Protein AF-A0A7C2Q5K3-F1 (afdb_monomer_lite)

Sequence (77 aa):
MQISFTKEQLELIAQKETFIAQKAALLREYKSYQNDLEFAQDDFEKGLITAKREKLAAQVRALGQQIREIESWENQA

Structure (mmCIF, N/CA/C/O backbone):
data_AF-A0A7C2Q5K3-F1
#
_entry.id   AF-A0A7C2Q5K3-F1
#
loop_
_atom_site.group_PDB
_atom_site.id
_atom_site.type_symbol
_atom_site.label_atom_id
_atom_site.label_alt_id
_atom_site.label_comp_id
_atom_site.label_asym_id
_atom_site.label_entity_id
_atom_site.label_seq_id
_atom_site.pdbx_PDB_ins_code
_atom_site.Cartn_x
_atom_site.Cartn_y
_atom_site.Cartn_z
_atom_site.occupancy
_atom_site.B_iso_or_equiv
_atom_site.auth_seq_id
_atom_site.auth_comp_id
_atom_site.auth_asym_id
_atom_site.auth_atom_id
_atom_site.pdbx_PDB_model_num
ATOM 1 N N . MET A 1 1 ? -27.443 0.512 21.264 1.00 50.28 1 MET A N 1
ATOM 2 C CA . MET A 1 1 ? -26.582 -0.680 21.125 1.00 50.28 1 MET A CA 1
ATOM 3 C C . MET A 1 1 ? -25.175 -0.188 21.417 1.00 50.28 1 MET A C 1
ATOM 5 O O . MET A 1 1 ? -24.755 0.736 20.740 1.00 50.28 1 MET A O 1
ATOM 9 N N . GLN A 1 2 ? -24.521 -0.652 22.483 1.00 55.06 2 GLN A N 1
ATOM 10 C CA . GLN A 1 2 ? -23.141 -0.247 22.765 1.00 55.06 2 GLN A CA 1
ATOM 11 C C . GLN A 1 2 ? -22.237 -1.094 21.870 1.00 55.06 2 GLN A C 1
ATOM 13 O O . GLN A 1 2 ? -22.239 -2.318 21.998 1.00 55.06 2 GLN A O 1
ATOM 18 N N . ILE A 1 3 ? -21.550 -0.473 20.915 1.00 67.50 3 ILE A N 1
ATOM 19 C CA . ILE A 1 3 ? -20.638 -1.190 20.024 1.00 67.50 3 ILE A CA 1
ATOM 20 C C . ILE A 1 3 ? -19.381 -1.501 20.827 1.00 67.50 3 ILE A C 1
ATOM 22 O O . ILE A 1 3 ? -18.758 -0.619 21.410 1.00 67.50 3 ILE A O 1
ATOM 26 N N . SER A 1 4 ? -19.066 -2.786 20.941 1.00 82.00 4 SER A N 1
ATOM 27 C CA . SER A 1 4 ? -17.840 -3.265 21.571 1.00 82.00 4 SER A CA 1
ATOM 28 C C . SER A 1 4 ? -16.985 -3.911 20.496 1.00 82.00 4 SER A C 1
ATOM 30 O O . SER A 1 4 ? -17.409 -4.882 19.872 1.00 82.00 4 SER A O 1
ATOM 32 N N . PHE A 1 5 ? -15.801 -3.348 20.269 1.00 88.12 5 PHE A N 1
ATOM 33 C CA . PHE A 1 5 ? -14.829 -3.905 19.338 1.00 88.12 5 PHE A CA 1
ATOM 34 C C . PHE A 1 5 ? -14.250 -5.217 19.868 1.00 88.12 5 PHE A C 1
ATOM 36 O O . PHE A 1 5 ? -14.053 -5.388 21.076 1.00 88.12 5 PHE A O 1
ATOM 43 N N . THR A 1 6 ? -13.937 -6.141 18.961 1.00 91.88 6 THR A N 1
ATOM 44 C CA . THR A 1 6 ? -13.155 -7.330 19.313 1.00 91.88 6 THR A CA 1
ATOM 45 C C . THR A 1 6 ? -11.710 -6.939 19.632 1.00 91.88 6 THR A C 1
ATOM 47 O O . THR A 1 6 ? -11.226 -5.879 19.233 1.00 91.88 6 THR A O 1
ATOM 50 N N . LYS A 1 7 ? -10.982 -7.818 20.330 1.00 92.50 7 LYS A N 1
ATOM 51 C CA . LYS A 1 7 ? -9.547 -7.622 20.594 1.00 92.50 7 LYS A CA 1
ATOM 52 C C . LYS A 1 7 ? -8.750 -7.403 19.299 1.00 92.50 7 LYS A C 1
ATOM 54 O O . LYS A 1 7 ? -7.915 -6.511 19.241 1.00 92.50 7 LYS A O 1
ATOM 59 N N . GLU A 1 8 ? -9.056 -8.181 18.264 1.00 91.12 8 GLU A N 1
ATOM 60 C CA . GLU A 1 8 ? -8.416 -8.081 16.949 1.00 91.12 8 GLU A CA 1
ATOM 61 C C . GLU A 1 8 ? -8.705 -6.735 16.264 1.00 91.12 8 GLU A C 1
ATOM 63 O O . GLU A 1 8 ? -7.796 -6.096 15.743 1.00 91.12 8 GLU A O 1
ATOM 68 N N . GLN A 1 9 ? -9.946 -6.241 16.334 1.00 92.06 9 GLN A N 1
ATOM 69 C CA . GLN A 1 9 ? -10.294 -4.919 15.804 1.00 92.06 9 GLN A CA 1
ATOM 70 C C . GLN A 1 9 ? -9.548 -3.798 16.530 1.00 92.06 9 GLN A C 1
ATOM 72 O O . GLN A 1 9 ? -9.040 -2.889 15.879 1.00 92.06 9 GLN A O 1
ATOM 77 N N . LEU A 1 10 ? -9.427 -3.870 17.859 1.00 92.81 10 LEU A N 1
ATOM 78 C CA . LEU A 1 10 ? -8.665 -2.891 18.641 1.00 92.81 10 LEU A CA 1
ATOM 79 C C . LEU A 1 10 ? -7.176 -2.887 18.267 1.00 92.81 10 LEU A C 1
ATOM 81 O O . LEU A 1 10 ? -6.5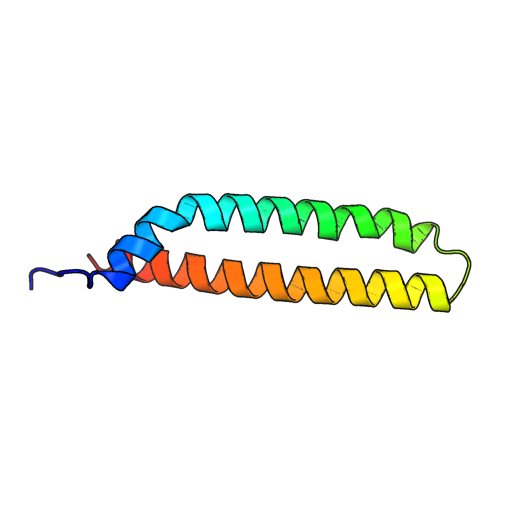77 -1.820 18.148 1.00 92.81 10 LEU A O 1
ATOM 85 N N . GLU A 1 11 ? -6.583 -4.062 18.042 1.00 93.69 11 GLU A N 1
ATOM 86 C CA . GLU A 1 11 ? -5.193 -4.191 17.587 1.00 93.69 11 GLU A CA 1
ATOM 87 C C . GLU A 1 11 ? -4.983 -3.601 16.185 1.00 93.69 11 GLU A C 1
ATOM 89 O O . GLU A 1 11 ? -3.950 -2.981 15.924 1.00 93.69 11 GLU A O 1
ATOM 94 N N . LEU A 1 12 ? -5.956 -3.759 15.285 1.00 93.94 12 LEU A N 1
ATOM 95 C CA . LEU A 1 12 ? -5.914 -3.187 13.938 1.00 93.94 12 LEU A CA 1
ATOM 96 C C . LEU A 1 12 ? -6.141 -1.670 13.943 1.00 93.94 12 LEU A C 1
ATOM 98 O O . LEU A 1 12 ? -5.407 -0.951 13.266 1.00 93.94 12 LEU A O 1
ATOM 102 N N . ILE A 1 13 ? -7.080 -1.168 14.752 1.00 93.50 13 ILE A N 1
ATOM 103 C CA . ILE A 1 13 ? -7.298 0.272 14.969 1.00 93.50 13 ILE A CA 1
ATOM 104 C C . ILE A 1 13 ? -6.009 0.921 15.489 1.00 93.50 13 ILE A C 1
ATOM 106 O O . ILE A 1 13 ? -5.557 1.924 14.938 1.00 93.50 13 ILE A O 1
ATOM 110 N N . ALA A 1 14 ? -5.349 0.309 16.478 1.00 94.38 14 ALA A N 1
ATOM 111 C CA . ALA A 1 14 ? -4.082 0.805 17.018 1.00 94.38 14 ALA A CA 1
ATOM 112 C C . ALA A 1 14 ? -2.949 0.854 15.970 1.00 94.38 14 ALA A C 1
ATOM 114 O O . ALA A 1 14 ? -2.033 1.669 16.080 1.00 94.38 14 ALA A O 1
ATOM 115 N N . GLN A 1 15 ? -3.008 0.009 14.937 1.00 95.75 15 GLN A N 1
ATOM 116 C CA . GLN A 1 15 ? -2.022 -0.041 13.853 1.00 95.75 15 GLN A CA 1
ATOM 117 C C . GLN A 1 15 ? -2.356 0.862 12.659 1.00 95.75 15 GLN A C 1
ATOM 119 O O . GLN A 1 15 ? -1.512 1.014 11.772 1.00 95.75 15 GLN A O 1
ATOM 124 N N . LYS A 1 16 ? -3.530 1.504 12.624 1.00 95.75 16 LYS A N 1
ATOM 125 C CA . LYS A 1 16 ? -3.993 2.319 11.488 1.00 95.75 16 LYS A CA 1
ATOM 126 C C . LYS A 1 16 ? -2.958 3.351 11.030 1.00 95.75 16 LYS A C 1
ATOM 128 O O . LYS A 1 16 ? -2.633 3.404 9.846 1.00 95.75 16 LYS A O 1
ATOM 133 N N . GLU A 1 17 ? -2.384 4.114 11.960 1.00 96.00 17 GLU A N 1
ATOM 134 C CA . GLU A 1 17 ? -1.346 5.113 11.656 1.00 96.00 17 GLU A CA 1
ATOM 135 C C . GLU A 1 17 ? -0.084 4.482 11.050 1.00 96.00 17 GLU A C 1
ATOM 137 O O . GLU A 1 17 ? 0.520 5.023 10.120 1.00 96.00 17 GLU A O 1
ATOM 142 N N . THR A 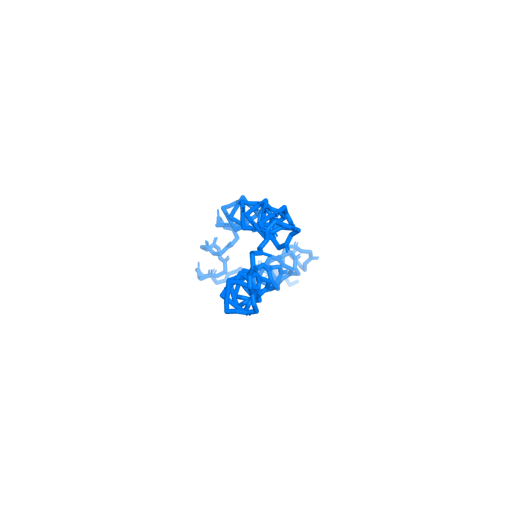1 18 ? 0.279 3.280 11.505 1.00 97.19 18 THR A N 1
ATOM 143 C CA . THR A 1 18 ? 1.392 2.518 10.926 1.00 97.19 18 THR A CA 1
ATOM 144 C C . THR A 1 18 ? 1.075 2.096 9.492 1.00 97.19 18 THR A C 1
ATOM 146 O O . THR A 1 18 ? 1.915 2.262 8.606 1.00 97.19 18 THR A O 1
ATOM 149 N N . PHE A 1 19 ? -0.142 1.620 9.216 1.00 97.62 19 PHE A N 1
ATOM 150 C CA . PHE A 1 19 ? -0.568 1.272 7.856 1.00 97.62 19 PHE A CA 1
ATOM 151 C C . PHE A 1 19 ? -0.611 2.491 6.928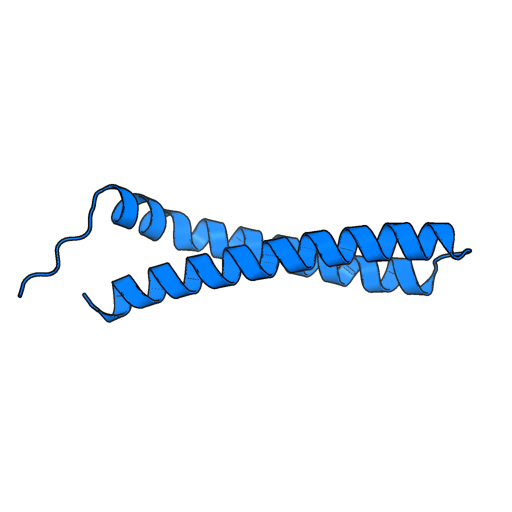 1.00 97.62 19 PHE A C 1
ATOM 153 O O . PHE A 1 19 ? -0.206 2.391 5.767 1.00 97.62 19 PHE A O 1
ATOM 160 N N . ILE A 1 20 ? -1.033 3.657 7.427 1.00 97.19 20 ILE A N 1
ATOM 161 C CA . ILE A 1 20 ? -1.003 4.923 6.679 1.00 97.19 20 ILE A CA 1
ATOM 162 C C . ILE A 1 20 ? 0.440 5.291 6.316 1.00 97.19 20 ILE A C 1
ATOM 164 O O . ILE A 1 20 ? 0.728 5.570 5.146 1.00 97.19 20 ILE A O 1
ATOM 168 N N . ALA A 1 21 ? 1.361 5.233 7.280 1.00 98.00 21 ALA A N 1
ATOM 169 C CA . ALA A 1 21 ? 2.775 5.517 7.052 1.00 98.00 21 ALA A CA 1
ATOM 170 C C . ALA A 1 21 ? 3.406 4.541 6.043 1.00 98.00 21 ALA A C 1
ATOM 172 O O . ALA A 1 21 ? 4.083 4.970 5.105 1.00 98.00 21 ALA A O 1
ATOM 173 N N . GLN A 1 22 ? 3.132 3.239 6.173 1.00 98.00 22 GLN A N 1
ATOM 174 C CA . GLN A 1 22 ? 3.600 2.211 5.237 1.00 98.00 22 GLN A CA 1
ATOM 175 C C . GLN A 1 22 ? 3.054 2.439 3.825 1.00 98.00 22 GLN A C 1
ATOM 177 O O . GLN A 1 22 ? 3.814 2.427 2.857 1.00 98.00 22 GLN A O 1
ATOM 182 N N . LYS A 1 23 ? 1.754 2.722 3.689 1.00 97.88 23 LYS A N 1
ATOM 183 C CA . LYS A 1 23 ? 1.129 3.033 2.398 1.00 97.88 23 LYS A CA 1
ATOM 184 C C . LYS A 1 23 ? 1.781 4.254 1.746 1.00 97.88 23 LYS A C 1
ATOM 186 O O . LYS A 1 23 ? 2.023 4.243 0.540 1.00 97.88 23 LYS A O 1
ATOM 191 N N . ALA A 1 24 ? 2.083 5.295 2.523 1.00 97.81 24 ALA A N 1
ATOM 192 C CA . ALA A 1 24 ? 2.757 6.489 2.022 1.00 97.81 24 ALA A CA 1
ATOM 193 C C . ALA A 1 24 ? 4.193 6.193 1.558 1.00 97.81 24 ALA A C 1
ATOM 195 O O . ALA A 1 24 ? 4.600 6.682 0.503 1.00 97.81 24 ALA A O 1
ATOM 196 N N . ALA A 1 25 ? 4.940 5.372 2.301 1.00 97.81 25 ALA A N 1
ATOM 197 C CA . ALA A 1 25 ? 6.285 4.942 1.925 1.00 97.81 25 ALA A CA 1
ATOM 198 C C . ALA A 1 25 ? 6.281 4.143 0.610 1.00 97.81 25 ALA A C 1
ATOM 200 O O . ALA A 1 25 ? 6.997 4.499 -0.325 1.00 97.81 25 ALA A O 1
ATOM 201 N N . LEU A 1 26 ? 5.397 3.150 0.490 1.00 97.75 26 LEU A N 1
ATOM 202 C CA . LEU A 1 26 ? 5.249 2.346 -0.727 1.00 97.75 26 LEU A CA 1
ATOM 203 C C . LEU A 1 26 ? 4.820 3.192 -1.930 1.00 97.75 26 LEU A C 1
ATOM 205 O O . LEU A 1 26 ? 5.276 2.965 -3.046 1.00 97.75 26 LEU A O 1
ATOM 209 N N . LEU A 1 27 ? 3.972 4.204 -1.720 1.00 96.88 27 LEU A N 1
ATOM 210 C CA . LEU A 1 27 ? 3.576 5.119 -2.789 1.00 96.88 27 LEU A CA 1
ATOM 211 C C . LEU A 1 27 ? 4.739 6.006 -3.258 1.00 96.88 27 LEU A C 1
ATOM 213 O O . LEU A 1 27 ? 4.805 6.337 -4.441 1.00 96.88 27 LEU A O 1
ATOM 217 N N . ARG A 1 28 ? 5.650 6.402 -2.359 1.00 96.69 28 ARG A N 1
ATOM 218 C CA . ARG A 1 28 ? 6.872 7.131 -2.738 1.00 96.69 28 ARG A C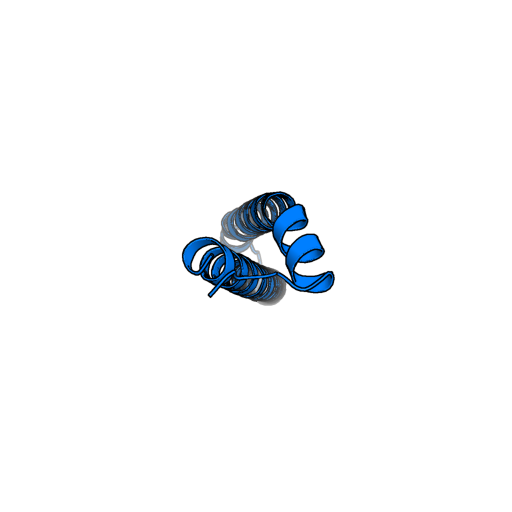A 1
ATOM 219 C C . ARG A 1 28 ? 7.792 6.249 -3.573 1.00 96.69 28 ARG A C 1
ATOM 221 O O . ARG A 1 28 ? 8.230 6.696 -4.626 1.00 96.69 28 ARG A O 1
ATOM 228 N N . GLU A 1 29 ? 8.008 5.006 -3.155 1.00 95.88 29 GLU A N 1
ATOM 229 C CA . GLU A 1 29 ? 8.816 4.044 -3.913 1.00 95.88 29 GLU A CA 1
ATOM 230 C C . GLU A 1 29 ? 8.186 3.730 -5.281 1.00 95.88 29 GLU A C 1
ATOM 232 O O . GLU A 1 29 ? 8.845 3.753 -6.314 1.00 95.88 29 GLU A O 1
ATOM 237 N N . TYR A 1 30 ? 6.864 3.553 -5.338 1.00 95.88 30 TYR A N 1
ATOM 238 C CA . TYR A 1 30 ? 6.153 3.342 -6.601 1.00 95.88 30 TYR A CA 1
ATOM 239 C C . TYR A 1 30 ? 6.373 4.493 -7.595 1.00 95.88 30 TYR A C 1
ATOM 241 O O . TYR A 1 30 ? 6.452 4.273 -8.808 1.00 95.88 30 TYR A O 1
ATOM 249 N N . LYS A 1 31 ? 6.436 5.726 -7.077 1.00 94.19 31 LYS A N 1
ATOM 250 C CA . LYS A 1 31 ? 6.677 6.938 -7.863 1.00 94.19 31 LYS A CA 1
ATOM 251 C C . LYS A 1 31 ? 8.142 7.089 -8.267 1.00 94.19 31 LYS A C 1
ATOM 253 O O . LYS A 1 31 ? 8.378 7.600 -9.354 1.00 94.19 31 LYS A O 1
ATOM 258 N N . SER A 1 32 ? 9.108 6.637 -7.464 1.00 94.75 32 SER A N 1
ATOM 259 C CA . SER A 1 32 ? 10.527 6.726 -7.844 1.00 94.75 32 SER A CA 1
ATOM 260 C C . SER A 1 32 ? 10.849 5.874 -9.072 1.00 94.75 32 SER A C 1
ATOM 262 O O . SER A 1 32 ? 11.579 6.332 -9.942 1.00 94.75 32 SER A O 1
ATOM 264 N N . TYR A 1 33 ? 10.200 4.713 -9.221 1.00 93.94 33 TYR A N 1
ATOM 265 C CA . TYR A 1 33 ? 10.338 3.861 -10.411 1.00 93.94 33 TYR A CA 1
ATOM 266 C C . TYR A 1 33 ? 9.830 4.495 -11.718 1.00 93.94 33 TYR A C 1
ATOM 268 O O . TYR A 1 33 ? 10.012 3.920 -12.790 1.00 93.94 33 TYR A O 1
ATOM 276 N N . GLN A 1 34 ? 9.155 5.650 -11.668 1.00 90.69 34 GLN A N 1
ATOM 277 C CA . GLN A 1 34 ? 8.788 6.375 -12.884 1.00 90.69 34 GLN A CA 1
ATOM 278 C C . GLN A 1 34 ? 10.025 6.900 -13.617 1.00 90.69 34 GLN A C 1
ATOM 280 O O . GLN A 1 34 ? 10.084 6.775 -14.836 1.00 90.69 34 GLN A O 1
ATOM 285 N N . ASN A 1 35 ? 11.008 7.418 -12.877 1.00 88.88 35 ASN A N 1
ATOM 286 C CA . ASN A 1 35 ? 12.272 7.860 -13.461 1.00 88.88 35 ASN A CA 1
ATOM 287 C C . ASN A 1 35 ? 13.048 6.654 -14.000 1.00 88.88 35 ASN A C 1
ATOM 289 O O . ASN A 1 35 ? 13.532 6.689 -15.123 1.00 88.88 35 ASN A O 1
ATOM 293 N N . ASP A 1 36 ? 13.090 5.554 -13.245 1.00 91.75 36 ASP A N 1
ATOM 294 C CA . ASP A 1 36 ? 13.785 4.337 -13.680 1.00 91.75 36 ASP A CA 1
ATOM 295 C C . ASP A 1 36 ? 13.220 3.806 -15.011 1.00 91.75 36 ASP A C 1
ATOM 297 O O . ASP A 1 36 ? 13.977 3.378 -15.876 1.00 91.75 36 ASP A O 1
ATOM 301 N N . LEU A 1 37 ? 11.897 3.877 -15.222 1.00 91.50 37 LEU A N 1
ATOM 302 C CA . LEU A 1 37 ? 11.274 3.499 -16.499 1.00 91.50 37 LEU A CA 1
ATOM 303 C C . LEU A 1 37 ? 11.656 4.415 -17.661 1.00 91.50 37 LEU A C 1
ATOM 305 O O . LEU A 1 37 ? 11.750 3.942 -18.793 1.00 91.50 37 LEU A O 1
ATOM 309 N N . GLU A 1 38 ? 11.822 5.710 -17.399 1.00 91.94 38 GLU A N 1
ATOM 310 C CA . GLU A 1 38 ? 12.211 6.695 -18.410 1.00 91.94 38 GLU A CA 1
ATOM 311 C C . GLU A 1 38 ? 13.634 6.436 -18.920 1.00 91.94 38 GLU A C 1
ATOM 313 O O . GLU A 1 38 ? 13.893 6.580 -20.114 1.00 91.94 38 GLU A O 1
ATOM 318 N N . PHE A 1 39 ? 14.531 5.992 -18.034 1.00 94.06 39 PHE A N 1
ATOM 319 C CA . PHE A 1 39 ? 15.942 5.744 -18.345 1.00 94.06 39 PHE A CA 1
ATOM 320 C C . PHE A 1 39 ? 16.288 4.277 -18.631 1.00 94.06 39 PHE A C 1
ATOM 322 O O . PHE A 1 39 ? 17.455 3.976 -18.888 1.00 94.06 39 PHE A O 1
ATOM 329 N N . ALA A 1 40 ? 15.305 3.376 -18.610 1.00 95.19 40 ALA A N 1
ATOM 330 C CA . ALA A 1 40 ? 15.527 1.960 -18.870 1.00 95.19 40 ALA A CA 1
ATOM 331 C C . ALA A 1 40 ? 16.068 1.727 -20.293 1.00 95.19 40 ALA A C 1
ATOM 333 O O . ALA A 1 40 ? 15.477 2.176 -21.284 1.00 95.19 40 ALA A O 1
ATOM 334 N N . GLN A 1 41 ? 17.187 1.011 -20.390 1.00 93.88 41 GLN A N 1
ATOM 335 C CA . GLN A 1 41 ? 17.979 0.884 -21.618 1.00 93.88 41 GLN A CA 1
ATOM 336 C C . GLN A 1 41 ? 17.441 -0.182 -22.573 1.00 93.88 41 GLN A C 1
ATOM 338 O O . GLN A 1 41 ? 17.657 -0.093 -23.782 1.00 93.88 41 GLN A O 1
ATOM 343 N N . ASP A 1 42 ? 16.720 -1.168 -22.046 1.00 95.12 42 ASP A N 1
ATOM 344 C CA . ASP A 1 42 ? 16.145 -2.260 -22.819 1.00 95.12 42 ASP A CA 1
ATOM 345 C C . ASP A 1 42 ? 14.781 -2.714 -22.271 1.00 95.12 42 ASP A C 1
ATOM 347 O O . ASP A 1 42 ? 14.290 -2.259 -21.231 1.00 95.12 42 ASP A O 1
ATOM 351 N N . ASP A 1 43 ? 14.129 -3.605 -23.017 1.00 95.56 43 ASP A N 1
ATOM 352 C CA . ASP A 1 43 ? 12.805 -4.117 -22.664 1.00 95.56 43 ASP A CA 1
ATOM 353 C C . ASP A 1 43 ? 12.835 -5.052 -21.446 1.00 95.56 43 ASP A C 1
ATOM 355 O O . ASP A 1 43 ? 11.826 -5.195 -20.750 1.00 95.56 43 ASP A O 1
ATOM 359 N N . PHE A 1 44 ? 13.984 -5.662 -21.148 1.00 96.00 44 PHE A N 1
ATOM 360 C CA . PHE A 1 44 ? 14.146 -6.508 -19.972 1.00 96.00 44 PHE A CA 1
ATOM 361 C C . PHE A 1 44 ? 14.143 -5.664 -18.692 1.00 96.00 44 PHE A C 1
ATOM 363 O O . PHE A 1 44 ? 13.384 -5.948 -17.762 1.00 96.00 44 PHE A O 1
ATOM 370 N N . GLU A 1 45 ? 14.915 -4.580 -18.662 1.00 95.62 45 GLU A N 1
ATOM 371 C CA . GLU A 1 45 ? 14.951 -3.610 -17.573 1.00 95.62 45 GLU A CA 1
ATOM 372 C C . GLU A 1 45 ? 13.576 -2.961 -17.370 1.00 95.62 45 GLU A C 1
ATOM 374 O O . GLU A 1 45 ? 13.058 -2.945 -16.248 1.00 95.62 45 GLU A O 1
ATOM 379 N N . LYS A 1 46 ? 12.911 -2.537 -18.456 1.00 95.75 46 LYS A N 1
ATOM 380 C CA . LYS A 1 46 ? 11.522 -2.043 -18.400 1.00 95.75 46 LYS A CA 1
ATOM 381 C C . LYS A 1 46 ? 10.570 -3.073 -17.802 1.00 95.75 46 LYS A C 1
ATOM 383 O O . LYS A 1 46 ? 9.733 -2.714 -16.969 1.00 95.75 46 LYS A O 1
ATOM 388 N N . GLY A 1 47 ? 10.692 -4.341 -18.194 1.00 96.69 47 GLY A N 1
ATOM 389 C CA . GLY A 1 47 ? 9.890 -5.438 -17.655 1.00 96.69 47 GLY A CA 1
ATOM 390 C C . GLY A 1 47 ? 10.092 -5.619 -16.150 1.00 96.69 47 GLY A C 1
ATOM 391 O O . GLY A 1 47 ? 9.118 -5.694 -15.397 1.00 96.69 47 GLY A O 1
ATOM 392 N N . LEU A 1 48 ? 11.344 -5.602 -15.683 1.00 96.56 48 LEU A N 1
ATOM 393 C CA . LEU A 1 48 ? 11.670 -5.711 -14.258 1.00 96.56 48 LEU A CA 1
ATOM 394 C C . LEU A 1 48 ? 11.121 -4.537 -13.442 1.00 96.56 48 LEU A C 1
ATOM 396 O O . LEU A 1 48 ? 10.538 -4.749 -12.375 1.00 96.56 48 LEU A O 1
ATOM 400 N N . ILE A 1 49 ? 11.284 -3.305 -13.924 1.00 96.25 49 ILE A N 1
ATOM 401 C CA . ILE A 1 49 ? 10.780 -2.115 -13.229 1.00 96.25 49 ILE A CA 1
ATOM 402 C C . ILE A 1 49 ? 9.247 -2.123 -13.206 1.00 96.25 49 ILE A C 1
ATOM 404 O O . ILE A 1 49 ? 8.643 -1.843 -12.169 1.00 96.25 49 ILE A O 1
ATOM 408 N N . THR A 1 50 ? 8.604 -2.518 -14.306 1.00 96.06 50 THR A N 1
ATOM 409 C CA . THR A 1 50 ? 7.141 -2.651 -14.380 1.00 96.06 50 THR A CA 1
ATOM 410 C C . THR A 1 50 ? 6.626 -3.664 -13.358 1.00 96.06 50 THR A C 1
ATOM 412 O O . THR A 1 50 ? 5.749 -3.327 -12.563 1.00 96.06 50 THR A O 1
ATOM 415 N N . ALA A 1 51 ? 7.236 -4.849 -13.271 1.00 96.69 51 ALA A N 1
ATOM 416 C CA . ALA A 1 51 ? 6.862 -5.864 -12.285 1.00 96.69 51 ALA A CA 1
ATOM 417 C C . ALA A 1 51 ? 7.023 -5.369 -10.832 1.00 96.69 51 ALA A C 1
ATOM 419 O O . ALA A 1 51 ? 6.166 -5.619 -9.978 1.00 96.69 51 ALA A O 1
ATOM 420 N N . LYS A 1 52 ? 8.094 -4.616 -10.534 1.00 96.31 52 LYS A N 1
ATOM 421 C CA . LYS A 1 52 ? 8.283 -3.984 -9.215 1.00 96.31 52 LYS A CA 1
ATOM 422 C C . LYS A 1 52 ? 7.168 -2.983 -8.905 1.00 96.31 52 LYS A C 1
ATOM 424 O O . LYS A 1 52 ? 6.590 -3.028 -7.817 1.00 96.31 52 LYS A O 1
ATOM 429 N N . ARG A 1 53 ? 6.820 -2.120 -9.864 1.00 96.94 53 ARG A N 1
ATOM 430 C CA . ARG A 1 53 ? 5.725 -1.147 -9.724 1.00 96.94 53 ARG A CA 1
ATOM 431 C C . ARG A 1 53 ? 4.379 -1.827 -9.503 1.00 96.94 53 ARG A C 1
ATOM 433 O O . ARG A 1 53 ? 3.629 -1.405 -8.626 1.00 96.94 53 ARG A O 1
ATOM 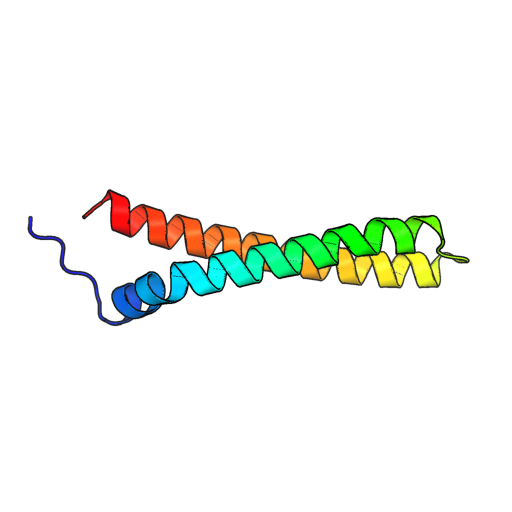440 N N . GLU A 1 54 ? 4.075 -2.890 -10.238 1.00 97.00 54 GLU A N 1
ATOM 441 C CA . GLU A 1 54 ? 2.831 -3.649 -10.074 1.00 97.00 54 GLU A CA 1
ATOM 442 C C . GLU A 1 54 ? 2.711 -4.268 -8.679 1.00 97.00 54 GLU A C 1
ATOM 444 O O . GLU A 1 54 ? 1.656 -4.165 -8.041 1.00 97.00 54 GLU A O 1
ATOM 449 N N . LYS A 1 55 ? 3.804 -4.840 -8.159 1.00 97.12 55 LYS A N 1
ATOM 450 C CA . LYS A 1 55 ? 3.851 -5.380 -6.795 1.00 97.12 55 LYS A CA 1
ATOM 451 C C . LYS A 1 55 ? 3.578 -4.297 -5.751 1.00 97.12 55 LYS A C 1
ATOM 453 O O . LYS A 1 55 ? 2.741 -4.498 -4.870 1.00 97.12 55 LYS A O 1
ATOM 458 N N . LEU A 1 56 ? 4.224 -3.139 -5.871 1.00 97.31 56 LEU A N 1
ATOM 459 C CA . LEU A 1 56 ? 3.974 -2.009 -4.975 1.00 97.31 56 LEU A CA 1
ATOM 460 C C . LEU A 1 56 ? 2.531 -1.507 -5.076 1.00 97.31 56 LEU A C 1
ATOM 462 O O . LEU A 1 56 ? 1.890 -1.258 -4.057 1.00 97.31 56 LEU A O 1
ATOM 466 N N . ALA A 1 57 ? 1.975 -1.414 -6.286 1.00 97.12 57 ALA A N 1
ATOM 467 C CA . ALA A 1 57 ? 0.586 -1.015 -6.488 1.00 97.12 57 ALA A CA 1
ATOM 468 C C . ALA A 1 57 ? -0.399 -1.997 -5.831 1.00 97.12 57 ALA A C 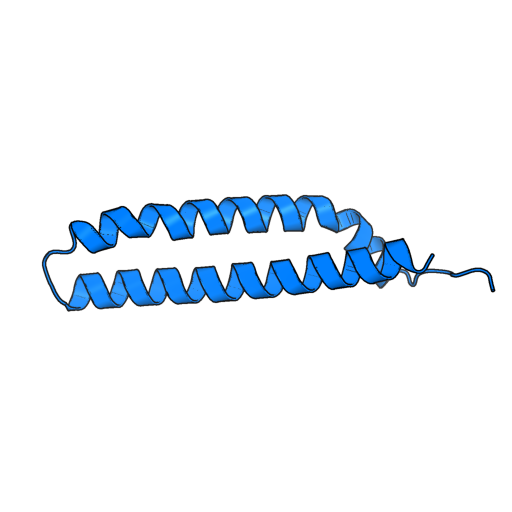1
ATOM 470 O O . ALA A 1 57 ? -1.416 -1.578 -5.273 1.00 97.12 57 ALA A O 1
ATOM 471 N N . ALA A 1 58 ? -0.117 -3.302 -5.860 1.00 98.00 58 ALA A N 1
ATOM 472 C CA . ALA A 1 58 ? -0.907 -4.299 -5.141 1.00 98.00 58 ALA A CA 1
ATOM 473 C C . ALA A 1 58 ? -0.850 -4.083 -3.619 1.00 98.00 58 ALA A C 1
ATOM 475 O O . ALA A 1 58 ? -1.898 -4.036 -2.976 1.00 98.00 58 ALA A O 1
ATOM 476 N N . GLN A 1 59 ? 0.340 -3.858 -3.055 1.00 97.94 59 GLN A N 1
ATOM 477 C CA . GLN A 1 59 ? 0.512 -3.600 -1.619 1.00 97.94 59 GLN A CA 1
ATOM 478 C C . GLN A 1 59 ? -0.180 -2.302 -1.170 1.00 97.94 59 GLN A C 1
ATOM 480 O O . GLN A 1 59 ? -0.891 -2.294 -0.166 1.00 97.94 59 GLN A O 1
ATOM 485 N N . VAL A 1 60 ? -0.056 -1.220 -1.945 1.00 97.75 60 VAL A N 1
ATOM 486 C CA . VAL A 1 60 ? -0.741 0.059 -1.680 1.00 97.75 60 VAL A CA 1
ATOM 487 C C . VAL A 1 60 ? -2.262 -0.108 -1.693 1.00 97.75 60 VAL A C 1
ATOM 489 O O . VAL A 1 60 ? -2.951 0.484 -0.857 1.00 97.75 60 VAL A O 1
ATOM 492 N N . ARG A 1 61 ? -2.805 -0.909 -2.622 1.00 97.81 61 ARG A N 1
ATOM 493 C CA . ARG A 1 61 ? -4.245 -1.205 -2.686 1.00 97.81 61 ARG A CA 1
ATOM 494 C C . ARG A 1 61 ? -4.714 -2.007 -1.476 1.00 97.81 61 ARG A C 1
ATOM 496 O O . ARG A 1 61 ? -5.729 -1.630 -0.895 1.00 97.81 61 ARG A O 1
ATOM 503 N N . ALA A 1 62 ? -3.969 -3.039 -1.083 1.00 97.81 62 ALA A N 1
ATOM 504 C CA . ALA A 1 62 ? -4.287 -3.869 0.077 1.00 97.81 62 ALA A CA 1
ATOM 505 C C . ALA A 1 62 ? -4.319 -3.042 1.373 1.00 97.81 62 ALA A C 1
ATOM 507 O O . ALA A 1 62 ? -5.340 -3.019 2.058 1.00 97.81 62 ALA A O 1
ATOM 508 N N . LEU A 1 63 ? -3.271 -2.255 1.641 1.00 97.50 63 LEU A N 1
ATOM 509 C CA . LEU A 1 63 ? -3.238 -1.341 2.791 1.00 97.50 63 LEU A CA 1
ATOM 510 C C . LEU A 1 63 ? -4.365 -0.306 2.727 1.00 97.50 63 LEU A C 1
ATOM 512 O O . LEU A 1 63 ? -5.001 0.001 3.729 1.00 97.50 63 LEU A O 1
ATOM 516 N N . GLY A 1 64 ? -4.654 0.226 1.536 1.00 97.69 64 GLY A N 1
ATOM 517 C CA . GLY A 1 64 ? -5.765 1.153 1.343 1.00 97.69 64 GLY A CA 1
ATOM 518 C C . GLY A 1 64 ? -7.132 0.541 1.655 1.00 97.69 64 GLY A C 1
ATOM 519 O O . GLY A 1 64 ? -8.010 1.262 2.117 1.00 97.69 64 GLY A O 1
ATOM 520 N N . GLN A 1 65 ? -7.323 -0.755 1.407 1.00 97.62 65 GLN A N 1
ATOM 521 C CA . GLN A 1 65 ? -8.540 -1.470 1.780 1.00 97.62 65 GLN A CA 1
ATOM 522 C C . GLN A 1 65 ? -8.616 -1.688 3.292 1.00 97.62 65 GLN A C 1
ATOM 524 O O . GLN A 1 65 ? -9.647 -1.364 3.870 1.00 97.62 65 GLN A O 1
ATOM 529 N N . GLN A 1 66 ? -7.526 -2.130 3.923 1.00 96.50 66 GLN A N 1
ATOM 530 C CA . GLN A 1 66 ? -7.462 -2.322 5.377 1.00 96.50 66 GLN A CA 1
ATOM 531 C C . GLN A 1 66 ? -7.739 -1.024 6.145 1.00 96.50 66 GLN A C 1
ATOM 533 O O . GLN A 1 66 ? -8.522 -1.019 7.085 1.00 96.50 66 GLN A O 1
ATOM 538 N N . ILE A 1 67 ? -7.161 0.102 5.711 1.00 97.44 67 ILE A N 1
ATOM 539 C CA . ILE A 1 67 ? -7.411 1.410 6.337 1.00 97.44 67 ILE A CA 1
ATOM 540 C C . ILE A 1 67 ? -8.892 1.795 6.237 1.00 97.44 67 ILE A C 1
ATOM 542 O O . ILE A 1 67 ? -9.472 2.211 7.233 1.00 97.44 67 ILE A O 1
ATOM 546 N N . ARG A 1 68 ? -9.521 1.616 5.066 1.00 96.69 68 ARG A N 1
ATOM 547 C CA . ARG A 1 68 ? -10.953 1.917 4.887 1.00 96.69 68 ARG A CA 1
ATOM 548 C C . ARG A 1 68 ? -11.854 1.023 5.730 1.00 96.69 68 ARG A C 1
ATOM 550 O O . ARG A 1 68 ? -12.903 1.464 6.181 1.00 96.69 68 ARG A O 1
ATOM 557 N N . GLU A 1 69 ? -11.469 -0.234 5.905 1.00 95.38 69 GLU A N 1
ATOM 558 C CA . GLU A 1 69 ? -12.193 -1.166 6.762 1.00 95.38 69 GLU A CA 1
ATOM 559 C C . GLU A 1 69 ? -12.136 -0.712 8.225 1.00 95.38 69 GLU A C 1
ATOM 561 O O . GLU A 1 69 ? -13.182 -0.589 8.860 1.00 95.38 69 GLU A O 1
ATOM 566 N N . ILE A 1 70 ? -10.953 -0.327 8.712 1.00 94.56 70 ILE A N 1
ATOM 567 C CA . ILE A 1 70 ? -10.780 0.256 10.049 1.00 94.56 70 ILE A CA 1
ATOM 568 C C . ILE A 1 70 ? -11.617 1.535 10.205 1.00 94.56 70 ILE A C 1
ATOM 570 O O . ILE A 1 70 ? -12.370 1.664 11.167 1.00 94.56 70 ILE A O 1
ATOM 574 N N . GLU A 1 71 ? -11.555 2.450 9.234 1.00 94.12 71 GLU A N 1
ATOM 575 C CA . GLU A 1 71 ? -12.360 3.681 9.228 1.00 94.12 71 GLU A CA 1
ATOM 576 C C . GLU A 1 71 ? -13.866 3.386 9.254 1.00 94.12 71 GLU A C 1
ATOM 578 O O . GLU A 1 71 ? -14.640 4.132 9.850 1.00 94.12 71 GLU A O 1
ATOM 583 N N . SER A 1 72 ? -14.308 2.296 8.621 1.00 93.69 72 SER A N 1
ATOM 584 C CA . SER A 1 72 ? -15.714 1.892 8.658 1.00 93.69 72 SER A CA 1
ATOM 585 C C . SER A 1 72 ? -16.153 1.449 10.054 1.00 93.69 72 SER A C 1
ATOM 587 O O . SER A 1 72 ? -17.277 1.754 10.444 1.00 93.69 72 SER A O 1
ATOM 589 N N . TRP A 1 73 ? -15.273 0.799 10.821 1.00 91.50 73 TRP A N 1
ATOM 590 C CA . TRP A 1 73 ? -15.543 0.422 12.210 1.00 91.50 73 TRP A CA 1
ATOM 591 C C . TRP A 1 73 ? -15.610 1.650 13.115 1.00 91.50 73 TRP A C 1
ATOM 593 O O . TRP A 1 73 ? -16.529 1.768 13.920 1.00 91.50 73 TRP A O 1
ATOM 603 N N . GLU A 1 74 ? -14.672 2.584 12.949 1.00 85.44 74 GLU A N 1
ATOM 604 C CA . GLU A 1 74 ? -14.618 3.828 13.725 1.00 85.44 74 GLU A CA 1
ATOM 605 C C . GLU A 1 74 ? -15.844 4.719 13.479 1.00 85.44 74 GLU A C 1
ATOM 607 O O . GLU A 1 74 ? -16.352 5.318 14.417 1.00 85.44 74 GLU A O 1
ATOM 612 N N . ASN A 1 75 ? -16.353 4.776 12.243 1.00 84.44 75 ASN A N 1
ATOM 613 C CA . ASN A 1 75 ? -17.548 5.557 11.894 1.00 84.44 75 ASN A CA 1
ATOM 614 C C . ASN A 1 75 ? -18.869 4.905 12.332 1.00 84.44 75 ASN A C 1
ATOM 616 O O . ASN A 1 75 ? -19.910 5.562 12.314 1.00 84.44 75 ASN A O 1
ATOM 620 N N . GLN A 1 76 ? -18.854 3.605 12.629 1.00 76.62 76 GLN A N 1
ATOM 621 C CA . GLN A 1 76 ? -20.031 2.875 13.092 1.00 76.62 76 GLN A CA 1
ATOM 622 C C . GLN A 1 76 ? -20.185 2.921 14.613 1.00 76.62 76 GLN A C 1
ATOM 624 O O . GLN A 1 76 ? -21.311 2.732 15.065 1.00 76.62 76 GLN A O 1
ATOM 629 N N . ALA A 1 77 ? -19.097 3.147 15.361 1.00 62.84 77 ALA A N 1
ATOM 630 C CA . ALA A 1 77 ? -19.053 3.213 16.826 1.00 62.84 77 ALA A CA 1
ATOM 631 C C . ALA A 1 77 ? -19.678 4.490 17.407 1.00 62.84 77 ALA A C 1
ATOM 633 O O . ALA A 1 77 ? -20.302 4.365 18.489 1.00 62.84 77 ALA A O 1
#

Secondary structure (DSSP, 8-state):
------HHHHHHHHHHHHHHHHHHHHHHHHHHHHHHHHH--SHHHHHHHHHHHHHHHHHHHHHHHHHHHHHHHHHH-

pLDDT: mean 92.79, std 8.91, range [50.28, 98.0]

Radius of gyration: 17.46 Å; chains: 1; bounding box: 45×16×46 Å

Foldseek 3Di:
DDDDDDPVLVVLLVCLVVLVVVLVVLVVVLVVLVVQCVPPPDPVSNVVSVVSSVVSVVSSVVSVVSNVVSVVSVVVD